Protein AF-A0A1E4TQA4-F1 (afdb_monomer_lite)

Secondary structure (DSSP, 8-state):
-HHHHHHHHHHHHHHHHHHHHTTSSPPTT--EEEEEEETTTEEEEEEEETTEEEEEHHHHHHHHHHHHHHTT---S-HHHHHHHHHHHTTSSPBTTTEEEEPTT-HHHHHHHHTTS-S--S-EEEEEGGG--HHHHHHHHHHHHHHHHHHT-

InterPro domains:
  IPR003120 Transcription factor Ste12, N-terminal domain [PF02200] (16-152)
  IPR003120 Transcription factor Ste12, N-terminal domain [SM00424] (29-139)
  IPR052127 STE12 transcription factor [PTHR47427] (3-152)

Organism: NCBI:txid669874

Sequence (152 aa):
PAESVEESLRLIDDLKFFLATAPANWQENQIIRRYYLNNQEGFISCIFWKNIYYITGTDIVRAISYKFKHFGRELSDQKKFEEGVFSDLRSLKCGTDAVLEMPKSDFLKFLHKNSCLRTQKKQKVFFWFSVPHDKLFSDALERDLKKELSNQ

Structure (mmCIF, N/CA/C/O backbone):
data_AF-A0A1E4TQA4-F1
#
_entry.id   AF-A0A1E4TQA4-F1
#
loop_
_atom_site.group_PDB
_atom_site.id
_atom_site.type_symbol
_atom_site.label_atom_id
_atom_site.label_alt_id
_atom_site.label_comp_id
_atom_site.label_asym_id
_atom_site.label_entity_id
_atom_site.label_seq_id
_atom_site.pdbx_PDB_ins_code
_atom_site.Cartn_x
_atom_site.Cartn_y
_atom_site.Cartn_z
_atom_site.occupancy
_atom_site.B_iso_or_equiv
_atom_site.auth_seq_id
_atom_site.auth_comp_id
_atom_site.auth_asym_id
_atom_site.auth_atom_id
_atom_site.pdbx_PDB_model_num
ATOM 1 N N . PRO A 1 1 ? 14.836 -14.634 -21.548 1.00 52.72 1 PRO A N 1
ATOM 2 C CA . PRO A 1 1 ? 14.305 -15.969 -21.176 1.00 52.72 1 PRO A CA 1
ATOM 3 C C . PRO A 1 1 ? 12.793 -15.871 -20.919 1.00 52.72 1 PRO A C 1
ATOM 5 O O . PRO A 1 1 ? 12.382 -15.080 -20.084 1.00 52.72 1 PRO A O 1
ATOM 8 N N . ALA A 1 2 ? 11.958 -16.586 -21.678 1.00 57.41 2 ALA A N 1
ATOM 9 C CA . ALA A 1 2 ? 10.494 -16.469 -21.573 1.00 57.41 2 ALA A CA 1
ATOM 10 C C . ALA A 1 2 ? 9.954 -16.846 -20.175 1.00 57.41 2 ALA A C 1
ATOM 12 O O . ALA A 1 2 ? 9.023 -16.220 -19.680 1.00 57.41 2 ALA A O 1
ATOM 13 N N . GLU A 1 3 ? 10.625 -17.785 -19.506 1.00 59.78 3 GLU A N 1
ATOM 14 C CA . GLU A 1 3 ? 10.284 -18.297 -18.172 1.00 59.78 3 GLU A CA 1
ATOM 15 C C . GLU A 1 3 ? 10.347 -17.212 -17.073 1.00 59.78 3 GLU A C 1
ATOM 17 O O . GLU A 1 3 ? 9.493 -17.165 -16.194 1.00 59.78 3 GLU A O 1
ATOM 22 N N . SER A 1 4 ? 11.277 -16.248 -17.174 1.00 83.38 4 SER A N 1
ATOM 23 C CA . SER A 1 4 ? 11.395 -15.148 -16.198 1.00 83.38 4 SER A CA 1
ATOM 24 C C . SER A 1 4 ? 10.307 -14.077 -16.352 1.00 83.38 4 SER A C 1
ATOM 26 O O . SER A 1 4 ? 10.007 -13.342 -15.408 1.00 83.38 4 SER A O 1
ATOM 28 N N . VAL A 1 5 ? 9.733 -13.953 -17.553 1.00 88.00 5 VAL A N 1
ATOM 29 C CA . VAL A 1 5 ? 8.639 -13.010 -17.829 1.00 88.00 5 VAL A CA 1
ATOM 30 C C . VAL A 1 5 ? 7.323 -13.577 -17.311 1.00 88.00 5 VAL A C 1
ATOM 32 O O . VAL A 1 5 ? 6.578 -12.862 -16.647 1.00 88.00 5 VAL A O 1
ATOM 35 N N . GLU A 1 6 ? 7.064 -14.862 -17.559 1.00 91.19 6 GLU A N 1
ATOM 36 C CA . GLU A 1 6 ? 5.872 -15.552 -17.061 1.00 91.19 6 GLU A CA 1
ATOM 37 C C . GLU A 1 6 ? 5.806 -15.543 -15.528 1.00 91.19 6 GLU A C 1
ATOM 39 O O . GLU A 1 6 ? 4.772 -15.191 -14.956 1.00 91.19 6 GLU A O 1
ATOM 44 N N . GLU A 1 7 ? 6.928 -15.819 -14.854 1.00 92.44 7 GLU A N 1
ATOM 45 C CA . GLU A 1 7 ? 7.012 -15.723 -13.394 1.00 92.44 7 GLU A CA 1
ATOM 46 C C . GLU A 1 7 ? 6.718 -14.299 -12.902 1.00 92.44 7 GLU A C 1
ATOM 48 O O . GLU A 1 7 ? 5.924 -14.102 -11.983 1.00 92.44 7 GLU A O 1
ATOM 53 N N . SER A 1 8 ? 7.298 -13.284 -13.547 1.00 92.69 8 SER A N 1
ATOM 54 C CA . SER A 1 8 ? 7.081 -11.888 -13.159 1.00 92.69 8 SER A CA 1
ATOM 55 C C . SER A 1 8 ? 5.624 -11.449 -13.328 1.00 92.69 8 SER A C 1
ATOM 57 O O . SER A 1 8 ? 5.081 -10.769 -12.456 1.00 92.69 8 SER A O 1
ATOM 59 N N . LEU A 1 9 ? 4.966 -11.868 -14.413 1.00 92.88 9 LEU A N 1
ATOM 60 C CA . LEU A 1 9 ? 3.541 -11.612 -14.633 1.0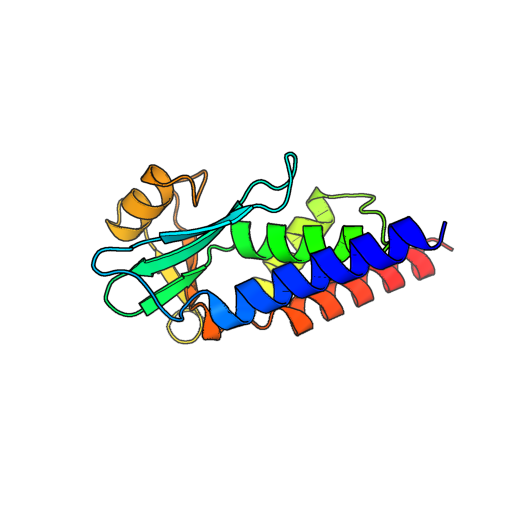0 92.88 9 LEU A CA 1
ATOM 61 C C . LEU A 1 9 ? 2.685 -12.280 -13.557 1.00 92.88 9 LEU A C 1
ATOM 63 O O . LEU A 1 9 ? 1.817 -11.629 -12.976 1.00 92.88 9 LEU A O 1
ATOM 67 N N . ARG A 1 10 ? 2.985 -13.540 -13.228 1.00 95.25 10 ARG A N 1
ATOM 68 C CA . ARG A 1 10 ? 2.287 -14.270 -12.169 1.00 95.25 10 ARG A CA 1
ATOM 69 C C . ARG A 1 10 ? 2.411 -13.572 -10.815 1.00 95.25 10 ARG A C 1
ATOM 71 O O . ARG A 1 10 ? 1.406 -13.394 -10.138 1.00 95.25 10 ARG A O 1
ATOM 78 N N . LEU A 1 11 ? 3.609 -13.125 -10.437 1.00 95.19 11 LEU A N 1
ATOM 79 C CA . LEU A 1 11 ? 3.834 -12.410 -9.173 1.00 95.19 11 LEU A CA 1
ATOM 80 C C . LEU A 1 11 ? 3.079 -11.072 -9.113 1.00 95.19 11 LEU A C 1
ATOM 82 O O . LEU A 1 11 ? 2.547 -10.694 -8.066 1.00 95.19 11 LEU A O 1
ATOM 86 N N . ILE A 1 12 ? 2.987 -10.359 -10.240 1.00 95.25 12 ILE A N 1
ATOM 87 C CA . ILE A 1 12 ? 2.166 -9.147 -10.344 1.00 95.25 12 ILE A CA 1
ATOM 88 C C . ILE A 1 12 ? 0.683 -9.477 -10.147 1.00 95.25 12 ILE A C 1
ATOM 90 O O . ILE A 1 12 ? -0.012 -8.749 -9.434 1.00 95.25 12 ILE A O 1
ATOM 94 N N . ASP A 1 13 ? 0.187 -10.536 -10.779 1.00 96.19 13 ASP A N 1
ATOM 95 C CA . ASP A 1 13 ? -1.224 -10.909 -10.708 1.00 96.19 13 ASP A CA 1
ATOM 96 C C . ASP A 1 13 ? -1.610 -11.462 -9.331 1.00 96.19 13 ASP A C 1
ATOM 98 O O . ASP A 1 13 ? -2.659 -11.084 -8.808 1.00 96.19 13 ASP A O 1
ATOM 102 N N . ASP A 1 14 ? -0.732 -12.225 -8.679 1.00 96.50 14 ASP A N 1
ATOM 103 C CA . ASP A 1 14 ? -0.911 -12.672 -7.294 1.00 96.50 14 ASP A CA 1
ATOM 104 C C . ASP A 1 14 ? -1.005 -11.476 -6.329 1.00 96.50 14 ASP A C 1
ATOM 106 O O . ASP A 1 14 ? -1.888 -11.427 -5.464 1.00 96.50 14 ASP A O 1
ATOM 110 N N . LEU A 1 15 ? -0.150 -10.460 -6.507 1.00 96.69 15 LEU A N 1
ATOM 111 C CA . LEU A 1 15 ? -0.226 -9.223 -5.730 1.00 96.69 15 LEU A CA 1
ATOM 112 C C . LEU A 1 15 ? -1.541 -8.470 -5.988 1.00 96.69 15 LEU A C 1
ATOM 114 O O . LEU A 1 15 ? -2.189 -8.031 -5.035 1.00 96.69 15 LEU A O 1
ATOM 118 N N . LYS A 1 16 ? -1.966 -8.318 -7.250 1.00 95.69 16 LYS A N 1
ATOM 119 C CA . LYS A 1 16 ? -3.255 -7.678 -7.581 1.00 95.69 16 LYS A CA 1
ATOM 120 C C . LYS A 1 16 ? -4.422 -8.433 -6.952 1.00 95.69 16 LYS A C 1
ATOM 122 O O . LYS A 1 16 ? -5.309 -7.810 -6.370 1.00 95.69 16 LYS A O 1
ATOM 127 N N . PHE A 1 17 ? -4.405 -9.761 -7.038 1.00 96.06 17 PHE A N 1
ATOM 128 C CA . PHE A 1 17 ? -5.425 -10.614 -6.448 1.00 96.06 17 PHE A CA 1
ATOM 129 C C . PHE A 1 17 ? -5.494 -10.417 -4.934 1.00 96.06 17 PHE A C 1
ATOM 131 O O . PHE A 1 17 ? -6.584 -10.247 -4.381 1.00 96.06 17 PHE A O 1
ATOM 138 N N . PHE A 1 18 ? -4.345 -10.360 -4.257 1.00 96.31 18 PHE A N 1
ATOM 139 C CA . PHE A 1 18 ? -4.304 -10.036 -2.838 1.00 96.31 18 PHE A CA 1
ATOM 140 C C . PHE A 1 18 ? -4.873 -8.641 -2.557 1.00 96.31 18 PHE A C 1
ATOM 142 O O . PHE A 1 18 ? -5.743 -8.515 -1.702 1.00 96.31 18 PHE A O 1
ATOM 149 N N . LEU A 1 19 ? -4.455 -7.601 -3.283 1.00 96.19 19 LEU A N 1
ATOM 150 C CA . LEU A 1 19 ? -4.953 -6.235 -3.070 1.00 96.19 19 LEU A CA 1
ATOM 151 C C . LEU A 1 19 ? -6.479 -6.126 -3.250 1.00 96.19 19 LEU A C 1
ATOM 153 O O . LEU A 1 19 ? -7.147 -5.425 -2.488 1.00 96.19 19 LEU A O 1
ATOM 157 N N . ALA A 1 20 ? -7.045 -6.870 -4.201 1.00 94.88 20 ALA A N 1
ATOM 158 C CA . ALA A 1 20 ? -8.484 -6.906 -4.449 1.00 94.88 20 ALA A CA 1
ATOM 159 C C . ALA A 1 20 ? -9.264 -7.705 -3.391 1.00 94.88 20 ALA A C 1
ATOM 161 O O . ALA A 1 20 ? -10.376 -7.332 -3.020 1.00 94.88 20 ALA A O 1
ATOM 162 N N . THR A 1 21 ? -8.695 -8.808 -2.897 1.00 94.62 21 THR A N 1
ATOM 163 C CA . THR A 1 21 ? -9.427 -9.787 -2.075 1.00 94.62 21 THR A CA 1
ATOM 164 C C . THR A 1 21 ? -9.020 -9.804 -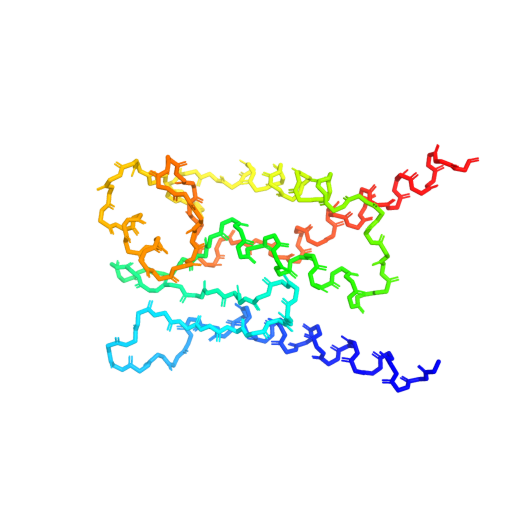0.609 1.00 94.62 21 THR A C 1
ATOM 166 O O . THR A 1 21 ? -9.646 -10.525 0.168 1.00 94.62 21 THR A O 1
ATOM 169 N N . ALA A 1 22 ? -7.999 -9.044 -0.192 1.00 93.81 22 ALA A N 1
ATOM 170 C CA . ALA A 1 22 ? -7.512 -9.087 1.186 1.00 93.81 22 ALA A CA 1
ATOM 171 C C . ALA A 1 22 ? -8.621 -8.844 2.218 1.00 93.81 22 ALA A C 1
ATOM 173 O O . ALA A 1 22 ? -8.636 -9.608 3.177 1.00 93.81 22 ALA A O 1
ATOM 174 N N . PRO A 1 23 ? -9.568 -7.897 2.032 1.00 93.06 23 PRO A N 1
ATOM 175 C CA . PRO A 1 23 ? -10.687 -7.666 2.955 1.00 93.06 23 PRO A CA 1
ATOM 176 C C . PRO A 1 23 ? -11.775 -8.755 2.962 1.00 93.06 23 PRO A C 1
ATOM 178 O O . PRO A 1 23 ? -12.692 -8.689 3.774 1.00 93.06 23 PRO A O 1
ATOM 181 N N . ALA A 1 24 ? -11.719 -9.737 2.058 1.00 90.50 24 ALA A N 1
ATOM 182 C CA . ALA A 1 24 ? -12.714 -10.803 1.959 1.00 90.50 24 ALA A CA 1
ATOM 183 C C . ALA A 1 24 ? -12.331 -12.033 2.800 1.00 90.50 24 ALA A C 1
ATOM 185 O O . ALA A 1 24 ? -11.148 -12.337 2.967 1.00 90.50 24 ALA A O 1
ATOM 186 N N . ASN A 1 25 ? -13.347 -12.767 3.270 1.00 81.75 25 ASN A N 1
ATOM 187 C CA . ASN A 1 25 ? -13.235 -14.081 3.923 1.00 81.75 25 ASN A CA 1
ATOM 188 C C . ASN A 1 25 ? -12.291 -14.124 5.140 1.00 81.75 25 ASN A C 1
ATOM 190 O O . ASN A 1 25 ? -11.451 -15.016 5.258 1.00 81.75 25 ASN A O 1
ATOM 194 N N . TRP A 1 26 ? -12.424 -13.154 6.045 1.00 87.75 26 TRP A N 1
ATOM 195 C CA . TRP A 1 26 ? -11.647 -13.117 7.284 1.00 87.75 26 TRP A CA 1
ATOM 196 C C . TRP A 1 26 ? -12.129 -14.177 8.271 1.00 87.75 26 TRP A C 1
ATOM 198 O O . TRP A 1 26 ? -13.331 -14.376 8.440 1.00 87.75 26 TRP A O 1
ATOM 208 N N . GLN A 1 27 ? -11.184 -14.837 8.940 1.00 83.00 27 GLN A N 1
ATOM 209 C CA . GLN A 1 27 ? -11.511 -15.735 10.046 1.00 83.00 27 GLN A CA 1
ATOM 210 C C . GLN A 1 27 ? -12.002 -14.938 11.260 1.00 83.00 27 GLN A C 1
ATOM 212 O O . GLN A 1 27 ? -11.593 -13.794 11.477 1.00 83.00 27 GLN A O 1
ATOM 217 N N . GLU A 1 28 ? -12.851 -15.557 12.078 1.00 74.94 28 GLU A N 1
ATOM 218 C CA . GLU A 1 28 ? -13.314 -14.969 13.334 1.00 74.94 28 GLU A CA 1
ATOM 219 C C . GLU A 1 28 ? -12.094 -14.658 14.225 1.00 74.94 28 GLU A C 1
ATOM 221 O O . GLU A 1 28 ? -11.282 -15.538 14.511 1.00 74.94 28 GLU A O 1
ATOM 226 N N . ASN A 1 29 ? -11.938 -13.390 14.626 1.00 82.75 29 ASN A N 1
ATOM 227 C CA . ASN A 1 29 ? -10.787 -12.818 15.355 1.00 82.75 29 ASN A CA 1
ATOM 228 C C . ASN A 1 29 ? -9.522 -12.500 14.539 1.00 82.75 29 ASN A C 1
ATOM 230 O O . ASN A 1 29 ? -8.529 -12.032 15.109 1.00 82.75 29 ASN A O 1
ATOM 234 N N . GLN A 1 30 ? -9.528 -12.679 13.217 1.00 87.31 30 GLN A N 1
ATOM 235 C CA . GLN A 1 30 ? -8.433 -12.174 12.397 1.00 87.31 30 GLN A CA 1
ATOM 236 C C . GLN A 1 30 ? -8.448 -10.636 12.398 1.00 87.31 30 GLN A C 1
ATOM 238 O O . GLN A 1 30 ? -9.469 -9.998 12.172 1.00 87.31 30 GLN A O 1
ATOM 243 N N . ILE A 1 31 ? -7.291 -10.035 12.674 1.00 91.56 31 ILE A N 1
ATOM 244 C CA . ILE A 1 31 ? -7.099 -8.570 12.749 1.00 91.56 31 ILE A CA 1
ATOM 245 C C . ILE A 1 31 ? -6.085 -8.061 11.720 1.00 91.56 31 ILE A C 1
ATOM 247 O O . ILE A 1 31 ? -6.068 -6.877 11.389 1.00 91.56 31 ILE A O 1
ATOM 251 N N . ILE A 1 32 ? -5.265 -8.961 11.169 1.00 95.00 32 ILE A N 1
ATOM 252 C CA . ILE A 1 32 ? -4.316 -8.666 10.098 1.00 95.00 32 ILE A CA 1
ATOM 253 C C . ILE A 1 32 ? -4.268 -9.849 9.128 1.00 95.00 32 ILE A C 1
ATOM 255 O O . ILE A 1 32 ? -4.116 -11.002 9.542 1.00 95.00 32 ILE A O 1
ATOM 259 N N . ARG A 1 33 ? -4.319 -9.555 7.830 1.00 95.19 33 ARG A N 1
ATOM 260 C CA . ARG A 1 33 ? -4.002 -10.494 6.752 1.00 95.19 33 ARG A CA 1
ATOM 261 C C . ARG A 1 33 ? -2.761 -9.997 6.021 1.00 95.19 33 ARG A C 1
ATOM 263 O O . ARG A 1 33 ? -2.706 -8.833 5.633 1.00 95.19 33 ARG A O 1
ATOM 270 N N . ARG A 1 34 ? -1.753 -10.856 5.857 1.00 95.25 34 ARG A N 1
ATOM 271 C CA . ARG A 1 34 ? -0.470 -10.484 5.244 1.00 95.25 34 ARG A CA 1
ATOM 272 C C . ARG A 1 34 ? -0.231 -11.218 3.935 1.00 95.25 34 ARG A C 1
ATOM 274 O O . ARG A 1 34 ? -0.579 -12.388 3.819 1.00 95.25 34 ARG A O 1
ATOM 281 N N . TYR A 1 35 ? 0.424 -10.534 3.009 1.00 96.06 35 TYR A N 1
ATOM 282 C CA . TYR A 1 35 ? 0.998 -11.110 1.799 1.00 96.06 35 TYR A CA 1
ATOM 283 C C . TYR A 1 35 ? 2.504 -10.882 1.805 1.00 96.06 35 TYR A C 1
ATOM 285 O O . TYR A 1 35 ? 2.960 -9.769 2.073 1.00 96.06 35 TYR A O 1
ATOM 293 N N . TYR A 1 36 ? 3.268 -11.946 1.575 1.00 96.12 36 TYR A N 1
ATOM 294 C CA . TYR A 1 36 ? 4.722 -11.889 1.498 1.00 96.12 36 TYR A CA 1
ATOM 295 C C . TYR A 1 36 ? 5.141 -11.524 0.076 1.00 96.12 36 TYR A C 1
ATOM 297 O O . TYR A 1 36 ? 4.714 -12.174 -0.870 1.00 96.12 36 TYR A O 1
ATOM 305 N N . LEU A 1 37 ? 5.969 -10.491 -0.056 1.00 93.88 37 LEU A N 1
ATOM 306 C CA . LEU A 1 37 ? 6.496 -10.031 -1.336 1.00 93.88 37 LEU A CA 1
ATOM 307 C C . LEU A 1 37 ? 7.791 -10.769 -1.684 1.00 93.88 37 LEU A C 1
ATOM 309 O O . LEU A 1 37 ? 7.848 -11.525 -2.647 1.00 93.88 37 LEU A O 1
ATOM 313 N N . ASN A 1 38 ? 8.844 -10.520 -0.905 1.00 91.56 38 ASN A N 1
ATOM 314 C CA . ASN A 1 38 ? 10.157 -11.157 -0.995 1.00 91.56 38 ASN A CA 1
ATOM 315 C C . ASN A 1 38 ? 11.009 -10.746 0.227 1.00 91.56 38 ASN A C 1
ATOM 317 O O . ASN A 1 38 ? 10.572 -9.967 1.077 1.00 91.56 38 ASN A O 1
ATOM 321 N N . ASN A 1 39 ? 12.252 -11.232 0.305 1.00 89.38 39 ASN A N 1
ATOM 322 C CA . ASN A 1 39 ? 13.169 -10.938 1.414 1.00 89.38 39 ASN A CA 1
ATOM 323 C C . ASN A 1 39 ? 13.555 -9.453 1.538 1.00 89.38 39 ASN A C 1
ATOM 325 O O . ASN A 1 39 ? 13.942 -9.022 2.621 1.00 89.38 39 ASN A O 1
ATOM 329 N N . GLN A 1 40 ? 13.472 -8.680 0.452 1.00 86.56 40 GLN A N 1
ATOM 330 C CA . GLN A 1 40 ? 13.857 -7.267 0.434 1.00 86.56 40 GLN A CA 1
ATOM 331 C C . GLN A 1 40 ? 12.699 -6.362 0.883 1.00 86.56 40 GLN A C 1
ATOM 333 O O . GLN A 1 40 ? 12.872 -5.517 1.760 1.00 86.56 40 GLN A O 1
ATOM 338 N N . GLU A 1 41 ? 11.510 -6.554 0.309 1.00 87.06 41 GLU A N 1
ATOM 339 C CA . GLU A 1 41 ? 10.327 -5.718 0.546 1.00 87.06 41 GLU A CA 1
ATOM 340 C C . GLU A 1 41 ? 9.543 -6.155 1.798 1.00 87.06 41 GLU A C 1
ATOM 342 O O . GLU A 1 41 ? 8.931 -5.332 2.484 1.00 87.06 41 GLU A O 1
ATOM 347 N N . GLY A 1 42 ? 9.588 -7.444 2.148 1.00 92.62 42 GLY A N 1
ATOM 348 C CA . GLY A 1 42 ? 8.901 -8.006 3.309 1.00 92.62 42 GLY A CA 1
ATOM 349 C C . GLY A 1 42 ? 7.432 -8.331 3.035 1.00 92.62 42 GLY A C 1
ATOM 350 O O . GLY A 1 42 ? 7.128 -9.129 2.153 1.00 92.62 42 GLY A O 1
ATOM 351 N N . PHE A 1 43 ? 6.519 -7.757 3.823 1.00 95.25 43 PHE A N 1
ATOM 352 C CA . PHE A 1 43 ? 5.084 -8.061 3.772 1.00 95.25 43 PHE A CA 1
ATOM 353 C C . PHE A 1 43 ? 4.242 -6.808 3.524 1.00 95.25 43 PHE A C 1
ATOM 355 O O . PHE A 1 43 ? 4.602 -5.719 3.972 1.00 95.25 43 PHE A O 1
ATOM 362 N N . ILE A 1 44 ? 3.080 -7.005 2.904 1.00 96.19 44 ILE A N 1
ATOM 363 C CA . ILE A 1 44 ? 1.958 -6.059 2.873 1.00 96.19 44 ILE A CA 1
ATOM 364 C C . ILE A 1 44 ? 0.906 -6.556 3.856 1.00 96.19 44 ILE A C 1
ATOM 366 O O . ILE A 1 44 ? 0.576 -7.743 3.852 1.00 96.19 44 ILE A O 1
ATOM 370 N N . SER A 1 45 ? 0.365 -5.662 4.681 1.00 96.69 45 SER A N 1
ATOM 371 C CA . SER A 1 45 ? -0.644 -5.996 5.683 1.00 96.69 45 SER A CA 1
ATOM 372 C C . SER A 1 45 ? -1.973 -5.298 5.386 1.00 96.69 45 SER A C 1
ATOM 374 O O . SER A 1 45 ? -2.056 -4.073 5.378 1.00 96.69 45 SER A O 1
ATOM 376 N N . CYS A 1 46 ? -3.034 -6.083 5.199 1.00 97.31 46 CYS A N 1
ATOM 377 C CA . CYS A 1 46 ? -4.413 -5.619 5.323 1.00 97.31 46 CYS A CA 1
ATOM 378 C C . CYS A 1 46 ? -4.794 -5.665 6.798 1.00 97.31 46 CYS A C 1
ATOM 380 O O . CYS A 1 46 ? -4.707 -6.725 7.421 1.00 97.31 46 CYS A O 1
ATOM 382 N N . ILE A 1 47 ? -5.161 -4.523 7.371 1.00 97.00 47 ILE A N 1
ATOM 383 C CA . ILE A 1 47 ? -5.428 -4.384 8.803 1.00 97.00 47 ILE A CA 1
ATOM 384 C C . ILE A 1 47 ? -6.915 -4.142 9.022 1.00 97.00 47 ILE A C 1
ATOM 386 O O . ILE A 1 47 ? -7.455 -3.176 8.494 1.00 97.00 47 ILE A O 1
ATOM 390 N N . PHE A 1 48 ? -7.559 -4.968 9.839 1.00 95.94 48 PHE A N 1
ATOM 391 C CA . PHE A 1 48 ? -8.936 -4.757 10.269 1.00 95.94 48 PHE A CA 1
ATOM 392 C C . PHE A 1 48 ? -8.951 -4.085 11.640 1.00 95.94 48 PHE A C 1
ATOM 394 O O . PHE A 1 48 ? -8.388 -4.595 12.610 1.00 95.94 48 PHE A O 1
ATOM 401 N N . TRP A 1 49 ? -9.577 -2.913 11.722 1.00 94.56 49 TRP A N 1
ATOM 402 C CA . TRP A 1 49 ? -9.644 -2.121 12.945 1.00 94.56 49 TRP A CA 1
ATOM 403 C C . TRP A 1 49 ? -10.962 -1.352 13.009 1.00 94.56 49 TRP A C 1
ATOM 405 O O . TRP A 1 49 ? -11.311 -0.643 12.073 1.00 94.56 49 TRP A O 1
ATOM 415 N N . LYS A 1 50 ? -11.709 -1.476 14.115 1.00 91.81 50 LYS A N 1
ATOM 416 C CA . LYS A 1 50 ? -13.003 -0.788 14.317 1.00 91.81 50 LYS A CA 1
ATOM 417 C C . LYS A 1 50 ? -13.954 -0.902 13.106 1.00 91.81 50 LYS A C 1
ATOM 419 O O . LYS A 1 50 ? -14.519 0.094 12.666 1.00 91.81 50 LYS A O 1
ATOM 424 N N . ASN A 1 51 ? -14.120 -2.117 12.580 1.00 91.38 51 ASN A N 1
ATOM 425 C CA . ASN A 1 51 ? -14.979 -2.440 11.430 1.00 91.38 51 ASN A CA 1
ATOM 426 C C . ASN A 1 51 ? -14.563 -1.810 10.088 1.00 91.38 51 ASN A C 1
ATOM 428 O O . ASN A 1 51 ? -15.357 -1.788 9.150 1.00 91.38 51 ASN A O 1
ATOM 432 N N . ILE A 1 52 ? -13.325 -1.324 9.973 1.00 94.75 52 ILE A N 1
ATOM 433 C CA . ILE A 1 52 ? -12.775 -0.742 8.746 1.00 94.75 52 ILE A CA 1
ATOM 434 C C . ILE A 1 52 ? -11.455 -1.439 8.399 1.00 94.75 52 ILE A C 1
ATOM 436 O O . ILE A 1 52 ? -10.704 -1.863 9.281 1.00 94.75 52 ILE A O 1
ATOM 440 N N . TYR A 1 53 ? -11.175 -1.554 7.100 1.00 96.88 53 TYR A N 1
ATOM 441 C CA . TYR A 1 53 ? -9.921 -2.093 6.580 1.00 96.88 53 TYR A CA 1
ATOM 442 C C . TYR A 1 53 ? -8.944 -0.977 6.222 1.00 96.88 53 TYR A C 1
ATOM 444 O O . TYR A 1 53 ? -9.312 0.017 5.591 1.00 96.88 53 TYR A O 1
ATOM 452 N N . TYR A 1 54 ? -7.682 -1.178 6.581 1.00 97.94 54 TYR A N 1
ATOM 453 C CA . TYR A 1 54 ? -6.614 -0.203 6.435 1.00 97.94 54 TYR A CA 1
ATOM 454 C C . TYR A 1 54 ? -5.371 -0.800 5.786 1.00 97.94 54 TYR A C 1
ATOM 456 O O . TYR A 1 54 ? -5.090 -1.993 5.910 1.00 97.94 54 TYR A O 1
ATOM 464 N N . ILE A 1 55 ? -4.591 0.077 5.160 1.00 98.25 55 ILE A N 1
ATOM 465 C CA . ILE A 1 55 ? -3.242 -0.190 4.665 1.00 98.25 55 ILE A CA 1
ATOM 466 C C . ILE A 1 55 ? -2.319 0.975 5.044 1.00 98.25 55 ILE A C 1
ATOM 468 O O . ILE A 1 55 ? -2.726 2.143 5.088 1.00 98.25 55 ILE A O 1
ATOM 472 N N . THR A 1 56 ? -1.063 0.673 5.371 1.00 97.69 56 THR A N 1
ATOM 473 C CA . THR A 1 56 ? -0.076 1.701 5.726 1.00 97.69 56 THR A CA 1
ATOM 474 C C . THR A 1 56 ? 0.566 2.291 4.475 1.00 97.69 56 THR A C 1
ATOM 476 O O . THR A 1 56 ? 0.717 1.613 3.462 1.00 97.69 56 THR A O 1
ATOM 479 N N . GLY A 1 57 ? 1.011 3.551 4.544 1.00 96.62 57 GLY A N 1
ATOM 480 C CA . GLY A 1 57 ? 1.763 4.158 3.439 1.00 96.62 57 GLY A CA 1
ATOM 481 C C . GLY A 1 57 ? 3.009 3.350 3.058 1.00 96.62 57 GLY A C 1
ATOM 482 O O . GLY A 1 57 ? 3.314 3.217 1.879 1.00 96.62 57 GLY A O 1
ATOM 483 N N . THR A 1 58 ? 3.687 2.750 4.041 1.00 94.94 58 THR A N 1
ATOM 484 C CA . THR A 1 58 ? 4.834 1.860 3.813 1.00 94.94 58 THR A CA 1
ATOM 485 C C . THR A 1 58 ? 4.454 0.626 2.998 1.00 94.94 58 THR A C 1
ATOM 487 O O . THR A 1 58 ? 5.163 0.282 2.058 1.00 94.94 58 THR A O 1
ATOM 490 N N . ASP A 1 59 ? 3.331 -0.017 3.315 1.00 97.25 59 ASP A N 1
ATOM 491 C CA . ASP A 1 59 ? 2.878 -1.205 2.591 1.00 97.25 59 ASP A CA 1
ATOM 492 C C . ASP A 1 59 ? 2.412 -0.865 1.167 1.00 97.25 59 ASP A C 1
ATOM 494 O O . ASP A 1 59 ? 2.681 -1.630 0.243 1.00 97.25 59 ASP A O 1
ATOM 498 N N . ILE A 1 60 ? 1.811 0.314 0.954 1.00 97.81 60 ILE A N 1
ATOM 499 C CA . ILE A 1 60 ? 1.505 0.808 -0.398 1.00 97.81 60 ILE A CA 1
ATOM 500 C C . ILE A 1 60 ? 2.797 0.982 -1.203 1.00 97.81 60 ILE A C 1
ATOM 502 O O . ILE A 1 60 ? 2.901 0.477 -2.317 1.00 97.81 60 ILE A O 1
ATOM 506 N N . VAL A 1 61 ? 3.800 1.662 -0.643 1.00 96.69 61 VAL A N 1
ATOM 507 C CA . VAL A 1 61 ? 5.085 1.902 -1.319 1.00 96.69 61 VAL A CA 1
ATOM 508 C C . VAL A 1 61 ? 5.791 0.592 -1.681 1.00 96.69 61 VAL A C 1
ATOM 510 O O . VAL A 1 61 ? 6.312 0.472 -2.790 1.00 96.69 61 VAL A O 1
ATOM 513 N N . ARG A 1 62 ? 5.754 -0.411 -0.797 1.00 95.81 62 ARG A N 1
ATOM 514 C CA . ARG A 1 62 ? 6.268 -1.763 -1.075 1.00 95.81 62 ARG A CA 1
ATOM 515 C C . ARG A 1 62 ? 5.520 -2.438 -2.219 1.00 95.81 62 ARG A C 1
ATOM 517 O O . ARG A 1 62 ? 6.155 -2.985 -3.113 1.00 95.81 62 ARG A O 1
ATOM 524 N N . ALA A 1 63 ? 4.188 -2.364 -2.226 1.00 97.00 63 ALA A N 1
ATOM 525 C CA . ALA A 1 63 ? 3.365 -2.935 -3.293 1.00 97.00 63 ALA A CA 1
ATOM 526 C C . ALA A 1 63 ? 3.707 -2.330 -4.661 1.00 97.00 63 ALA A C 1
ATOM 528 O O . ALA A 1 63 ? 3.894 -3.056 -5.637 1.00 97.00 63 ALA A O 1
ATOM 529 N N . ILE A 1 64 ? 3.827 -1.000 -4.721 1.00 97.06 64 ILE A N 1
ATOM 530 C CA . ILE A 1 64 ? 4.153 -0.292 -5.960 1.00 97.06 64 ILE A CA 1
ATOM 531 C C . ILE A 1 64 ? 5.594 -0.595 -6.393 1.00 97.06 64 ILE A C 1
ATOM 533 O O . ILE A 1 64 ? 5.795 -0.934 -7.555 1.00 97.06 64 ILE A O 1
ATOM 537 N N . SER A 1 65 ? 6.571 -0.570 -5.477 1.00 95.38 65 SER A N 1
ATOM 538 C CA . SER A 1 65 ? 7.976 -0.922 -5.765 1.00 95.38 65 SER A CA 1
ATOM 539 C C . SER A 1 65 ? 8.120 -2.349 -6.293 1.00 95.38 65 SER A C 1
ATOM 541 O O . SER A 1 65 ? 8.812 -2.582 -7.282 1.00 95.38 65 SER A O 1
ATOM 543 N N . TYR A 1 66 ? 7.431 -3.304 -5.664 1.00 95.25 66 TYR A N 1
ATOM 544 C CA . TYR A 1 66 ? 7.437 -4.704 -6.073 1.00 95.25 66 TYR A CA 1
ATOM 545 C C . TYR A 1 66 ? 6.867 -4.879 -7.481 1.00 95.25 66 TYR A C 1
ATOM 547 O O . TYR A 1 66 ? 7.520 -5.457 -8.349 1.00 95.25 66 TYR A O 1
ATOM 555 N N . LYS A 1 67 ? 5.685 -4.301 -7.739 1.00 95.00 67 LYS A N 1
ATOM 556 C CA . LYS A 1 67 ? 5.062 -4.315 -9.067 1.00 95.00 67 LYS A CA 1
ATOM 557 C C . LYS A 1 67 ? 5.972 -3.668 -10.116 1.00 95.00 67 LYS A C 1
ATOM 559 O O . LYS A 1 67 ? 6.049 -4.168 -11.229 1.00 95.00 67 LYS A O 1
ATOM 564 N N . PHE A 1 68 ? 6.686 -2.598 -9.764 1.00 94.69 68 PHE A N 1
ATOM 565 C CA . PHE A 1 68 ? 7.609 -1.890 -10.658 1.00 94.69 68 PHE A CA 1
ATOM 566 C C . PHE A 1 68 ? 8.804 -2.746 -11.083 1.00 94.69 68 PHE A C 1
ATOM 568 O O . PHE A 1 68 ? 9.080 -2.859 -12.276 1.00 94.69 68 PHE A O 1
ATOM 575 N N . LYS A 1 69 ? 9.450 -3.420 -10.124 1.00 92.69 69 LYS A N 1
ATOM 576 C CA . LYS A 1 69 ? 10.565 -4.342 -10.393 1.00 92.69 69 LYS A CA 1
ATOM 577 C C . LYS A 1 69 ? 10.131 -5.497 -11.299 1.00 92.69 69 LYS A C 1
ATOM 579 O O . LYS A 1 69 ? 10.775 -5.760 -12.308 1.00 92.69 69 LYS A O 1
ATOM 584 N N . HIS A 1 70 ? 9.005 -6.143 -10.987 1.00 93.62 70 HIS A N 1
ATOM 585 C CA . HIS A 1 70 ? 8.485 -7.254 -11.797 1.00 93.62 70 HIS A CA 1
ATOM 586 C C . HIS A 1 70 ? 7.924 -6.812 -13.153 1.00 93.62 70 HIS A C 1
ATOM 588 O O . HIS A 1 70 ? 7.874 -7.607 -14.086 1.00 93.62 70 HIS A O 1
ATOM 594 N N . PHE A 1 71 ? 7.552 -5.540 -13.310 1.00 93.19 71 PHE A N 1
ATOM 595 C CA . PHE A 1 71 ? 7.204 -4.982 -14.617 1.00 93.19 71 PHE A CA 1
ATOM 596 C C . PHE A 1 71 ? 8.431 -4.842 -15.542 1.00 93.19 71 PHE A C 1
ATOM 598 O O . PHE A 1 71 ? 8.278 -4.541 -16.723 1.00 93.19 71 PHE A O 1
ATOM 605 N N . GLY A 1 72 ? 9.644 -5.079 -15.029 1.00 90.75 72 GLY A N 1
ATOM 606 C CA . GLY A 1 72 ? 10.889 -5.030 -15.795 1.00 90.75 72 GLY A CA 1
ATOM 607 C C . GLY A 1 72 ? 11.575 -3.667 -15.767 1.00 90.75 72 GLY A C 1
ATOM 608 O O . GLY A 1 72 ? 12.396 -3.382 -16.634 1.00 90.75 72 GLY A O 1
ATOM 609 N N . ARG A 1 73 ? 11.234 -2.809 -14.798 1.00 90.31 73 ARG A N 1
ATOM 610 C CA . ARG A 1 73 ? 11.878 -1.507 -14.603 1.00 90.31 73 ARG A CA 1
ATOM 611 C C . ARG A 1 73 ? 12.894 -1.571 -13.468 1.00 90.31 73 ARG A C 1
ATOM 613 O O . ARG A 1 73 ? 12.592 -2.064 -12.380 1.00 90.31 73 ARG A O 1
ATOM 620 N N . GLU A 1 74 ? 14.083 -1.024 -13.700 1.00 84.81 74 GLU A N 1
ATOM 621 C CA . GLU A 1 74 ? 15.111 -0.909 -12.666 1.00 84.81 74 GLU A CA 1
ATOM 622 C C . GLU A 1 74 ? 14.934 0.369 -11.841 1.00 84.81 74 GLU A C 1
ATOM 624 O O . GLU A 1 74 ? 14.853 1.479 -12.365 1.00 84.81 74 GLU A O 1
ATOM 629 N N . LEU A 1 75 ? 14.910 0.222 -10.515 1.00 83.62 75 LEU A N 1
ATOM 630 C CA . LEU A 1 75 ? 14.856 1.352 -9.591 1.00 83.62 75 LEU A CA 1
ATOM 631 C C . LEU A 1 75 ? 16.268 1.889 -9.343 1.00 83.62 75 LEU A C 1
ATOM 633 O O . LEU A 1 75 ? 16.945 1.466 -8.408 1.00 83.62 75 LEU A O 1
ATOM 637 N N . SER A 1 76 ? 16.695 2.843 -10.171 1.00 80.25 76 SER A N 1
ATOM 638 C CA . SER A 1 76 ? 18.002 3.509 -10.038 1.00 80.25 76 SER A CA 1
ATOM 639 C C . SER A 1 76 ? 18.185 4.219 -8.688 1.00 80.25 76 SER A C 1
ATOM 641 O O . SER A 1 76 ? 19.250 4.144 -8.080 1.00 80.25 76 SER A O 1
ATOM 643 N N . ASP A 1 77 ? 17.139 4.885 -8.191 1.00 88.50 77 ASP A N 1
ATOM 644 C CA . ASP A 1 77 ? 17.122 5.562 -6.891 1.00 88.50 77 ASP A CA 1
ATOM 645 C C . ASP A 1 77 ? 15.848 5.188 -6.122 1.00 88.50 77 ASP A C 1
ATOM 647 O O . ASP A 1 77 ? 14.790 5.811 -6.272 1.00 88.50 77 ASP A O 1
ATOM 651 N N . GLN A 1 78 ? 15.969 4.155 -5.282 1.00 90.19 78 GLN A N 1
ATOM 652 C CA . GLN A 1 78 ? 14.887 3.652 -4.435 1.00 90.19 78 GLN A CA 1
ATOM 653 C C . GLN A 1 78 ? 14.287 4.770 -3.572 1.00 90.19 78 GLN A C 1
ATOM 655 O O . GLN A 1 78 ? 13.071 4.891 -3.471 1.00 90.19 78 GLN A O 1
ATOM 660 N N . LYS A 1 79 ? 15.116 5.645 -2.991 1.00 92.00 79 LYS A N 1
ATOM 661 C CA . LYS A 1 79 ? 14.637 6.694 -2.086 1.00 92.00 79 LYS A CA 1
ATOM 662 C C . LYS A 1 79 ? 13.787 7.723 -2.829 1.00 92.00 79 LYS A C 1
ATOM 664 O O . LYS A 1 79 ? 12.698 8.056 -2.367 1.00 92.00 79 LYS A O 1
ATOM 669 N N . LYS A 1 80 ? 14.235 8.189 -4.000 1.00 92.38 80 LYS A N 1
ATOM 670 C CA . LYS A 1 80 ? 13.436 9.105 -4.836 1.00 92.38 80 LYS A CA 1
ATOM 671 C C . LYS A 1 80 ? 12.149 8.458 -5.334 1.00 92.38 80 LYS A C 1
ATOM 673 O O . LYS A 1 80 ? 11.147 9.156 -5.490 1.00 92.38 80 LYS A O 1
ATOM 678 N N . PHE A 1 81 ? 12.167 7.155 -5.614 1.00 94.38 81 PHE A N 1
ATOM 679 C CA . PHE A 1 81 ? 10.960 6.425 -5.989 1.00 94.38 81 PHE A CA 1
ATOM 680 C C . PHE A 1 81 ? 9.941 6.420 -4.845 1.00 94.38 81 PHE A C 1
ATOM 682 O O . PHE A 1 81 ? 8.798 6.839 -5.037 1.00 94.38 81 PHE A O 1
ATOM 689 N N . GLU A 1 82 ? 10.374 6.040 -3.640 1.00 95.00 82 GLU A N 1
ATOM 690 C CA . GLU A 1 82 ? 9.534 6.046 -2.440 1.00 95.00 82 GLU A CA 1
ATOM 691 C C . GLU A 1 82 ? 8.983 7.448 -2.147 1.00 95.00 82 GLU A C 1
ATOM 693 O O . GLU A 1 82 ? 7.785 7.603 -1.916 1.00 95.00 82 GLU A O 1
ATOM 698 N N . GLU A 1 83 ? 9.822 8.487 -2.218 1.00 95.56 83 GLU A N 1
ATOM 699 C CA . GLU A 1 83 ? 9.409 9.887 -2.053 1.00 95.56 83 GLU A CA 1
ATOM 700 C C . GLU A 1 83 ? 8.346 10.311 -3.079 1.00 95.56 83 GLU A C 1
ATOM 702 O O . GLU A 1 83 ? 7.400 11.020 -2.723 1.00 95.56 83 GLU A O 1
ATOM 707 N N . GLY A 1 84 ? 8.469 9.850 -4.328 1.00 96.56 84 GLY A N 1
ATOM 708 C CA . GLY A 1 84 ? 7.487 10.075 -5.388 1.00 96.56 84 GLY A CA 1
ATOM 709 C C . GLY A 1 84 ? 6.131 9.453 -5.062 1.00 96.56 84 GLY A C 1
ATOM 710 O O . GLY A 1 84 ? 5.122 10.157 -5.059 1.00 96.56 84 GLY A O 1
ATOM 711 N N . VAL A 1 85 ? 6.108 8.171 -4.687 1.00 97.44 85 VAL A N 1
ATOM 712 C CA . VAL A 1 85 ? 4.866 7.478 -4.297 1.00 97.44 85 VAL A CA 1
ATOM 713 C C . VAL A 1 85 ? 4.253 8.113 -3.043 1.00 97.44 85 VAL A C 1
ATOM 715 O O . VAL A 1 85 ? 3.048 8.361 -2.992 1.00 97.44 85 VAL A O 1
ATOM 718 N N . PHE A 1 86 ? 5.065 8.468 -2.039 1.00 97.00 86 PHE A N 1
ATOM 719 C CA . PHE A 1 86 ? 4.585 9.218 -0.873 1.00 97.00 86 PHE A CA 1
ATOM 720 C C . PHE A 1 86 ? 4.002 10.579 -1.249 1.00 97.00 86 PHE A C 1
ATOM 722 O O . PHE A 1 86 ? 3.092 11.058 -0.566 1.00 97.00 86 PHE A O 1
ATOM 729 N N . SER A 1 87 ? 4.509 11.208 -2.310 1.00 96.69 87 SER A N 1
ATOM 730 C CA . SER A 1 87 ? 3.956 12.454 -2.823 1.00 96.69 87 SER A CA 1
ATOM 731 C C . SER A 1 87 ? 2.577 12.266 -3.430 1.00 96.69 87 SER A C 1
ATOM 733 O O . SER A 1 87 ? 1.672 13.025 -3.087 1.00 96.69 87 SER A O 1
ATOM 735 N N . ASP A 1 88 ? 2.374 11.226 -4.231 1.00 96.81 88 ASP A N 1
ATOM 736 C CA . ASP A 1 88 ? 1.062 10.933 -4.815 1.00 96.81 88 ASP A CA 1
ATOM 737 C C . ASP A 1 88 ? 0.024 10.621 -3.733 1.00 96.81 88 ASP A C 1
ATOM 739 O O . ASP A 1 88 ? -1.112 11.100 -3.781 1.00 96.81 88 ASP A O 1
ATOM 743 N N . LEU A 1 89 ? 0.438 9.915 -2.676 1.00 97.44 89 LEU A N 1
ATOM 744 C CA . LEU A 1 89 ? -0.392 9.623 -1.503 1.00 97.44 89 LEU A CA 1
ATOM 745 C C . LEU A 1 89 ? -0.837 10.874 -0.723 1.00 97.44 89 LEU A C 1
ATOM 747 O O . LEU A 1 89 ? -1.733 10.795 0.132 1.00 97.44 89 LEU A O 1
ATOM 751 N N . ARG A 1 90 ? -0.255 12.051 -0.988 1.00 95.19 90 ARG A N 1
ATOM 752 C CA . ARG A 1 90 ? -0.744 13.318 -0.419 1.00 95.19 90 ARG A CA 1
ATOM 753 C C . ARG A 1 90 ? -2.104 13.715 -0.985 1.00 95.19 90 ARG A C 1
ATOM 755 O O . ARG A 1 90 ? -2.846 14.374 -0.263 1.00 95.19 90 ARG A O 1
ATOM 762 N N . SER A 1 91 ? -2.440 13.284 -2.204 1.00 95.44 91 SER A N 1
ATOM 763 C CA . SER A 1 91 ? -3.720 13.597 -2.858 1.00 95.44 91 SER A CA 1
ATOM 764 C C . SER A 1 91 ? -4.939 13.006 -2.135 1.00 95.44 91 SER A C 1
ATOM 766 O O . SER A 1 91 ? -6.007 13.614 -2.144 1.00 95.44 91 SER A O 1
ATOM 768 N N . LEU A 1 92 ? -4.764 11.868 -1.453 1.00 96.81 92 LEU A N 1
ATOM 769 C CA . LEU A 1 92 ? -5.804 11.190 -0.671 1.00 96.81 92 LEU A CA 1
ATOM 770 C C . LEU A 1 92 ? -6.129 11.987 0.603 1.00 96.81 92 LEU A C 1
ATOM 772 O O . LEU A 1 92 ? -5.229 12.311 1.375 1.00 96.81 92 LEU A O 1
ATOM 776 N N . LYS A 1 93 ? -7.385 12.333 0.874 1.00 96.50 93 LYS A N 1
ATOM 777 C CA . LYS A 1 93 ? -7.745 13.259 1.963 1.00 96.50 93 LYS A CA 1
ATOM 778 C C . LYS A 1 93 ? -7.973 12.543 3.293 1.00 96.50 93 LYS A C 1
ATOM 780 O O . LYS A 1 93 ? -8.585 11.480 3.355 1.00 96.50 93 LYS A O 1
ATOM 785 N N . CYS A 1 94 ? -7.527 13.157 4.390 1.00 95.62 94 CYS A N 1
ATOM 786 C CA . CYS A 1 94 ? -7.889 12.689 5.729 1.00 95.62 94 CYS A CA 1
ATOM 787 C C . CYS A 1 94 ? -9.402 12.866 5.954 1.00 95.62 94 CYS A C 1
ATOM 789 O O . CYS A 1 94 ? -9.947 13.913 5.620 1.00 95.62 94 CYS A O 1
ATOM 791 N N . GLY A 1 95 ? -10.065 11.861 6.520 1.00 92.88 95 GLY A N 1
ATOM 792 C CA . GLY A 1 95 ? -11.518 11.813 6.714 1.00 92.88 95 GLY A CA 1
ATOM 793 C C . GLY A 1 95 ? -12.284 11.172 5.554 1.00 92.88 95 GLY A C 1
ATOM 794 O O . GLY A 1 95 ? -13.365 10.642 5.784 1.00 92.88 95 GLY A O 1
ATOM 795 N N . THR A 1 96 ? -11.718 11.160 4.342 1.00 95.75 96 THR A N 1
ATOM 796 C CA . THR A 1 96 ? -12.343 10.541 3.156 1.00 95.75 96 THR A CA 1
ATOM 797 C C . THR A 1 96 ? -11.616 9.277 2.721 1.00 95.75 96 THR A C 1
ATOM 799 O O . THR A 1 96 ? -12.246 8.244 2.549 1.00 95.75 96 THR A O 1
ATOM 802 N N . ASP A 1 97 ? -10.291 9.345 2.599 1.00 97.44 97 ASP A N 1
ATOM 803 C CA . ASP A 1 97 ? -9.456 8.271 2.046 1.00 97.44 97 ASP A CA 1
ATOM 804 C C . ASP A 1 97 ? -8.483 7.689 3.078 1.00 97.44 97 ASP A C 1
ATOM 806 O O . ASP A 1 97 ? -7.864 6.644 2.872 1.00 97.44 97 ASP A O 1
ATOM 810 N N . ALA A 1 98 ? -8.284 8.408 4.180 1.00 97.50 98 ALA A N 1
ATOM 811 C CA . ALA A 1 98 ? -7.304 8.082 5.198 1.00 97.50 98 ALA A CA 1
ATOM 812 C C . ALA A 1 98 ? -7.703 8.637 6.566 1.00 97.50 98 ALA A C 1
ATOM 814 O O . ALA A 1 98 ? -8.468 9.593 6.681 1.00 97.50 98 ALA A O 1
ATOM 815 N N . VAL A 1 99 ? -7.090 8.100 7.612 1.00 97.06 99 VAL A N 1
ATOM 816 C CA . VAL A 1 99 ? -7.098 8.652 8.965 1.00 97.06 99 VAL A CA 1
ATOM 817 C C . VAL A 1 99 ? -5.710 9.171 9.319 1.00 97.06 99 VAL A C 1
ATOM 819 O O . VAL A 1 99 ? -4.688 8.651 8.863 1.00 97.06 99 VAL A O 1
ATOM 822 N N . LEU A 1 100 ? -5.671 10.227 10.128 1.00 96.75 100 LEU A N 1
ATOM 823 C CA . LEU A 1 100 ? -4.430 10.766 10.665 1.00 96.75 100 LEU A CA 1
ATOM 824 C C . LEU A 1 100 ? -4.286 10.319 12.118 1.00 96.75 100 LEU A C 1
ATOM 826 O O . LEU A 1 100 ? -4.892 10.894 13.017 1.00 96.75 100 LEU A O 1
ATOM 830 N N . GLU A 1 101 ? -3.473 9.294 12.337 1.00 96.12 101 GLU A N 1
ATOM 831 C CA . GLU A 1 101 ? -3.227 8.727 13.655 1.00 96.12 101 GLU A CA 1
ATOM 832 C C . GLU A 1 101 ? -2.150 9.516 14.392 1.00 96.12 101 GLU A C 1
ATOM 834 O O . GLU A 1 101 ? -1.019 9.688 13.919 1.00 96.12 101 GLU A O 1
ATOM 839 N N . MET A 1 102 ? -2.514 10.006 15.574 1.00 95.88 102 MET A N 1
ATOM 840 C CA . MET A 1 102 ? -1.617 10.755 16.442 1.00 95.88 102 MET A CA 1
ATOM 841 C C . MET A 1 102 ? -0.672 9.816 17.203 1.00 95.88 102 MET A C 1
ATOM 843 O O . MET A 1 102 ? -1.018 8.660 17.462 1.00 95.88 102 MET A O 1
ATOM 847 N N . PRO A 1 103 ? 0.518 10.300 17.611 1.00 95.00 103 PRO A N 1
ATOM 848 C CA . PRO A 1 103 ? 1.397 9.539 18.487 1.00 95.00 103 PRO A CA 1
ATOM 849 C C . PRO A 1 103 ? 0.645 8.999 19.705 1.00 95.00 103 PRO A C 1
ATOM 851 O O . PRO A 1 103 ? -0.180 9.701 20.287 1.00 95.00 103 PRO A O 1
ATOM 854 N N . LYS A 1 104 ? 0.979 7.771 20.118 1.00 92.00 104 LYS A N 1
ATOM 855 C CA . LYS A 1 104 ? 0.378 7.063 21.265 1.00 92.00 104 LYS A CA 1
ATOM 856 C C . LYS A 1 104 ? -1.096 6.656 21.106 1.00 92.00 104 LYS A C 1
ATOM 858 O O . LYS A 1 104 ? -1.637 6.117 22.073 1.00 92.00 104 LYS A O 1
ATOM 863 N N . SER A 1 105 ? -1.730 6.844 19.945 1.00 96.19 105 SER A N 1
ATOM 864 C CA . SER A 1 105 ? -3.061 6.272 19.712 1.00 96.19 105 SER A CA 1
ATOM 865 C C . SER A 1 105 ? -3.018 4.741 19.788 1.00 96.19 105 SER A C 1
ATOM 867 O O . SER A 1 105 ? -1.991 4.119 19.492 1.00 96.19 105 SER A O 1
ATOM 869 N N . ASP A 1 106 ? -4.122 4.117 20.196 1.00 95.88 106 ASP A N 1
ATOM 870 C CA . ASP A 1 106 ? -4.179 2.655 20.326 1.00 95.88 106 ASP A CA 1
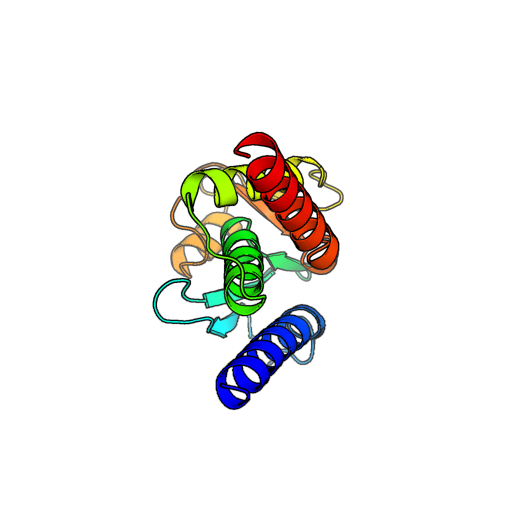ATOM 871 C C . ASP A 1 106 ? -4.012 1.960 18.979 1.00 95.88 106 ASP A C 1
ATOM 873 O O . ASP A 1 106 ? -3.339 0.932 18.895 1.00 95.88 106 ASP A O 1
ATOM 877 N N . PHE A 1 107 ? -4.527 2.574 17.912 1.00 95.50 107 PHE A N 1
ATOM 878 C CA . PHE A 1 107 ? -4.339 2.059 16.566 1.00 95.50 107 PHE A CA 1
ATOM 879 C C . PHE A 1 107 ? -2.868 2.126 16.139 1.00 95.50 107 PHE A C 1
ATOM 881 O O . PHE A 1 107 ? -2.315 1.152 15.636 1.00 95.50 107 PHE A O 1
ATOM 888 N N . LEU A 1 108 ? -2.175 3.232 16.413 1.00 94.94 108 LEU A N 1
ATOM 889 C CA . LEU A 1 108 ? -0.765 3.359 16.060 1.00 94.94 108 LEU A CA 1
ATOM 890 C C . LEU A 1 108 ? 0.128 2.410 16.874 1.00 94.94 108 LEU A C 1
ATOM 892 O O . LEU A 1 108 ? 1.047 1.798 16.324 1.00 94.94 108 LEU A O 1
ATOM 896 N N . LYS A 1 109 ? -0.162 2.238 18.171 1.00 94.44 109 LYS A N 1
ATOM 897 C CA . LYS A 1 109 ? 0.496 1.226 19.015 1.00 94.44 109 LYS A CA 1
ATOM 898 C C . LYS A 1 109 ? 0.279 -0.176 18.453 1.00 94.44 109 LYS A C 1
ATOM 900 O O . LYS A 1 109 ? 1.229 -0.954 18.391 1.00 94.44 109 LYS A O 1
ATOM 905 N N . PHE A 1 110 ? -0.943 -0.482 18.022 1.00 94.81 110 PHE A N 1
ATOM 906 C CA . PHE A 1 110 ? -1.283 -1.748 17.386 1.00 94.81 110 PHE A CA 1
ATOM 907 C C . PHE A 1 110 ? -0.472 -1.982 16.105 1.00 94.81 110 PHE A C 1
ATOM 909 O O . PHE A 1 110 ? 0.151 -3.035 15.960 1.00 94.81 110 PHE A O 1
ATOM 916 N N . LEU A 1 111 ? -0.416 -0.997 15.205 1.00 94.75 111 LEU A N 1
ATOM 917 C CA . LEU A 1 111 ? 0.340 -1.097 13.953 1.00 94.75 111 LEU A CA 1
ATOM 918 C C . LEU A 1 111 ? 1.839 -1.293 14.206 1.00 94.75 111 LEU A C 1
ATOM 920 O O . LEU A 1 111 ? 2.479 -2.111 13.545 1.00 94.75 111 LEU A O 1
ATOM 924 N N . HIS A 1 112 ? 2.397 -0.584 15.188 1.00 93.38 112 HIS A N 1
ATOM 925 C CA . HIS A 1 112 ? 3.798 -0.726 15.574 1.00 93.38 112 HIS A CA 1
ATOM 926 C C . HIS A 1 112 ? 4.092 -2.094 16.208 1.00 93.38 112 HIS A C 1
ATOM 928 O O . HIS A 1 112 ? 5.067 -2.746 15.840 1.00 93.38 112 HIS A O 1
ATOM 934 N N . LYS A 1 113 ? 3.238 -2.564 17.130 1.00 93.62 113 LYS A N 1
ATOM 935 C CA . LYS A 1 113 ? 3.359 -3.891 17.765 1.00 93.62 113 LYS A CA 1
ATOM 936 C C . LYS A 1 113 ? 3.355 -5.017 16.729 1.00 93.62 113 LYS A C 1
ATOM 938 O O . LYS A 1 113 ? 4.045 -6.012 16.907 1.00 93.62 113 LYS A O 1
ATOM 943 N N . ASN A 1 114 ? 2.608 -4.836 15.643 1.00 92.44 114 ASN A N 1
ATOM 944 C CA . ASN A 1 114 ? 2.507 -5.789 14.545 1.00 92.44 114 ASN A CA 1
ATOM 945 C C . ASN A 1 114 ? 3.448 -5.472 13.368 1.00 92.44 114 ASN A C 1
ATOM 947 O O . ASN A 1 114 ? 3.194 -5.934 12.257 1.00 92.44 114 ASN A O 1
ATOM 951 N N . SER A 1 115 ? 4.500 -4.672 13.566 1.00 90.94 115 SER A N 1
ATOM 952 C CA . SER A 1 115 ? 5.520 -4.371 12.543 1.00 90.94 115 SER A CA 1
ATOM 953 C C . SER A 1 115 ? 4.975 -3.820 11.212 1.00 90.94 115 SER A C 1
ATOM 955 O O . SER A 1 115 ? 5.655 -3.888 10.190 1.00 90.94 115 SER A O 1
ATOM 957 N N . CYS A 1 116 ? 3.767 -3.249 11.212 1.00 90.94 116 CYS A N 1
ATOM 958 C CA . CYS A 1 116 ? 3.171 -2.595 10.041 1.00 90.94 116 CYS A CA 1
ATOM 959 C C . CYS A 1 116 ? 3.759 -1.189 9.831 1.00 90.94 116 CYS A C 1
ATOM 961 O O . CYS A 1 116 ? 3.676 -0.623 8.746 1.00 90.94 116 CYS A O 1
ATOM 963 N N . LEU A 1 117 ? 4.358 -0.617 10.883 1.00 91.38 117 LEU A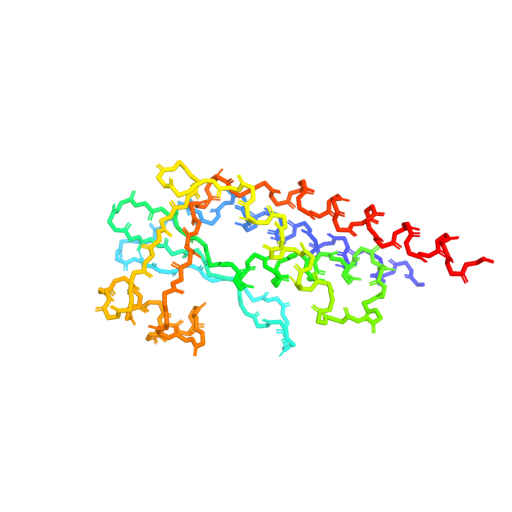 N 1
ATOM 964 C CA . LEU A 1 117 ? 5.033 0.677 10.884 1.00 91.38 117 LEU A CA 1
ATOM 965 C C . LEU A 1 117 ? 6.331 0.595 11.690 1.00 91.38 117 LEU A C 1
ATOM 967 O O . LEU A 1 117 ? 6.389 -0.074 12.720 1.00 91.38 117 LEU A O 1
ATOM 971 N N . ARG A 1 118 ? 7.356 1.336 11.254 1.00 86.81 118 ARG A N 1
ATOM 972 C CA . ARG A 1 118 ? 8.654 1.447 11.954 1.00 86.81 118 ARG A CA 1
ATOM 973 C C . ARG A 1 118 ? 8.697 2.557 13.008 1.00 86.81 118 ARG A C 1
ATOM 975 O O . ARG A 1 118 ? 9.655 2.655 13.762 1.00 86.81 118 ARG A O 1
ATOM 982 N N . THR A 1 119 ? 7.703 3.443 13.023 1.00 89.62 119 THR A N 1
ATOM 983 C CA . THR A 1 119 ? 7.675 4.624 13.892 1.00 89.62 119 THR A CA 1
ATOM 984 C C . THR A 1 119 ? 6.325 4.769 14.582 1.00 89.62 119 THR A C 1
ATOM 986 O O . THR A 1 119 ? 5.301 4.346 14.054 1.00 89.62 119 THR A O 1
ATOM 989 N N . GLN A 1 120 ? 6.335 5.409 15.752 1.00 90.38 120 GLN A N 1
ATOM 990 C CA . GLN A 1 120 ? 5.142 5.815 16.503 1.00 90.38 120 GLN A CA 1
ATOM 991 C C . GLN A 1 120 ? 4.904 7.333 16.447 1.00 90.38 120 GLN A C 1
ATOM 993 O O . GLN A 1 120 ? 4.185 7.896 17.275 1.00 90.38 120 GLN A O 1
ATOM 998 N N . LYS A 1 121 ? 5.534 8.026 15.491 1.00 93.56 121 LYS A N 1
ATOM 999 C CA . LYS A 1 121 ? 5.200 9.420 15.176 1.00 93.56 121 LYS A CA 1
ATOM 1000 C C . LYS A 1 121 ? 3.817 9.495 14.528 1.00 93.56 121 LYS A C 1
ATOM 1002 O O . LYS A 1 121 ? 3.246 8.478 14.171 1.00 93.56 121 LYS A O 1
ATOM 1007 N N . LYS A 1 122 ? 3.291 10.705 14.336 1.00 95.06 122 LYS A N 1
ATOM 1008 C CA . LYS A 1 122 ? 2.035 10.922 13.605 1.00 95.06 122 LYS A CA 1
ATOM 1009 C C . LYS A 1 122 ? 2.098 10.216 12.247 1.00 95.06 122 LYS A 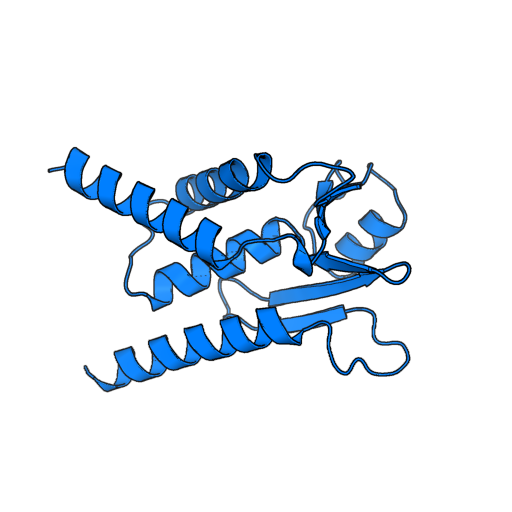C 1
ATOM 1011 O O . LYS A 1 122 ? 3.057 10.448 11.509 1.00 95.06 122 LYS A O 1
ATOM 1016 N N . GLN A 1 123 ? 1.123 9.371 11.928 1.00 96.00 123 GLN A N 1
ATOM 1017 C CA . GLN A 1 123 ? 1.080 8.619 10.672 1.00 96.00 123 GLN A CA 1
ATOM 1018 C C . GLN A 1 123 ? -0.264 8.797 9.981 1.00 96.00 123 GLN A C 1
ATOM 1020 O O . GLN A 1 123 ? -1.311 8.831 10.619 1.00 96.00 123 GLN A O 1
ATOM 1025 N N . LYS A 1 124 ? -0.223 8.891 8.655 1.00 96.50 124 LYS A N 1
ATOM 1026 C CA . LYS A 1 124 ? -1.414 8.821 7.816 1.00 96.50 124 LYS A CA 1
ATOM 1027 C C . LYS A 1 124 ? -1.614 7.363 7.409 1.00 96.50 124 LYS A C 1
ATOM 1029 O O . LYS A 1 124 ? -0.704 6.764 6.837 1.00 96.50 124 LYS A O 1
ATOM 1034 N N . VAL A 1 125 ? -2.769 6.803 7.742 1.00 97.25 125 VAL A N 1
ATOM 1035 C CA . VAL A 1 125 ? -3.135 5.410 7.458 1.00 97.25 125 VAL A CA 1
ATOM 1036 C C . VAL A 1 125 ? -4.334 5.427 6.523 1.00 97.25 125 VAL A C 1
ATOM 1038 O O . VAL A 1 125 ? -5.277 6.175 6.759 1.00 97.25 125 VAL A O 1
ATOM 1041 N N . PHE A 1 126 ? -4.295 4.652 5.448 1.00 98.38 126 PHE A N 1
ATOM 1042 C CA . PHE A 1 126 ? -5.256 4.763 4.353 1.00 98.38 126 PHE A CA 1
ATOM 1043 C C . PHE A 1 126 ? -6.358 3.724 4.503 1.00 98.38 126 PHE A C 1
ATOM 1045 O O . PHE A 1 126 ? -6.093 2.609 4.957 1.00 98.38 126 PHE A O 1
ATOM 1052 N N . PHE A 1 127 ? -7.582 4.079 4.120 1.00 98.12 127 PHE A N 1
ATOM 1053 C CA . PHE A 1 127 ? -8.649 3.100 3.971 1.00 98.12 127 PHE A CA 1
ATOM 1054 C C . PHE A 1 127 ? -8.315 2.196 2.793 1.00 98.12 127 PHE A C 1
ATOM 1056 O O . PHE A 1 127 ? -7.963 2.682 1.720 1.00 98.12 127 PHE A O 1
ATOM 1063 N N . TRP A 1 128 ? -8.435 0.886 2.993 1.00 97.75 128 TRP A N 1
ATOM 1064 C CA . TRP A 1 128 ? -8.029 -0.114 2.008 1.00 97.75 128 TRP A CA 1
ATOM 1065 C C . TRP A 1 128 ? -8.628 0.153 0.621 1.00 97.75 128 TRP A C 1
ATOM 1067 O O . TRP A 1 128 ? -7.914 0.186 -0.375 1.00 97.75 128 TRP A O 1
ATOM 1077 N N . PHE A 1 129 ? -9.934 0.423 0.568 1.00 95.69 129 PHE A N 1
ATOM 1078 C CA . PHE A 1 129 ? -10.673 0.629 -0.681 1.00 95.69 129 PHE A CA 1
ATOM 1079 C C . PHE A 1 129 ? -10.459 2.005 -1.327 1.00 95.69 129 PHE A C 1
ATOM 1081 O O . PHE A 1 129 ? -10.848 2.200 -2.474 1.00 95.69 129 PHE A O 1
ATOM 1088 N N . SER A 1 130 ? -9.850 2.957 -0.616 1.00 96.44 130 SER A N 1
ATOM 1089 C CA . SER A 1 130 ? -9.611 4.312 -1.126 1.00 96.44 130 SER A CA 1
ATOM 1090 C C . SER A 1 130 ? -8.263 4.458 -1.831 1.00 96.44 130 SER A C 1
ATOM 1092 O O . SER A 1 130 ? -7.983 5.522 -2.378 1.00 96.44 130 SER A O 1
ATOM 1094 N N . VAL A 1 131 ? -7.400 3.435 -1.810 1.00 97.44 131 VAL A N 1
ATOM 1095 C CA . VAL A 1 131 ? -6.063 3.509 -2.414 1.00 97.44 131 VAL A CA 1
ATOM 1096 C C . VAL A 1 131 ? -6.116 3.107 -3.894 1.00 97.44 131 VAL A C 1
ATOM 1098 O O . VAL A 1 131 ? -6.330 1.934 -4.203 1.00 97.44 131 VAL A O 1
ATOM 1101 N N . PRO A 1 132 ? -5.853 4.029 -4.840 1.00 96.88 132 PRO A N 1
ATOM 1102 C CA . PRO A 1 132 ? -5.883 3.721 -6.264 1.00 96.88 132 PRO A CA 1
ATOM 1103 C C . PRO A 1 132 ? -4.536 3.130 -6.712 1.00 96.88 132 PRO A C 1
ATOM 1105 O O . PRO A 1 132 ? -3.729 3.807 -7.350 1.00 96.88 132 PRO A O 1
ATOM 1108 N N . HIS A 1 133 ? -4.273 1.868 -6.361 1.00 96.94 133 HIS A N 1
ATOM 1109 C CA . HIS A 1 133 ? -2.983 1.202 -6.605 1.00 96.94 133 HIS A CA 1
ATOM 1110 C C . HIS A 1 133 ? -2.519 1.256 -8.067 1.00 96.94 133 HIS A C 1
ATOM 1112 O O . HIS A 1 133 ? -1.343 1.510 -8.326 1.00 96.94 133 HIS A O 1
ATOM 1118 N N . ASP A 1 134 ? -3.424 1.055 -9.026 1.00 95.56 134 ASP A N 1
ATOM 1119 C CA . ASP A 1 134 ? -3.069 1.110 -10.447 1.00 95.56 134 ASP A CA 1
ATOM 1120 C C . ASP A 1 134 ? -2.704 2.522 -10.897 1.00 95.56 134 ASP A C 1
ATOM 1122 O O . ASP A 1 134 ? -1.716 2.691 -11.605 1.00 95.56 134 ASP A O 1
ATOM 1126 N N . LYS A 1 135 ? -3.419 3.543 -10.409 1.00 97.00 135 LYS A N 1
ATOM 1127 C CA . LYS A 1 135 ? -3.080 4.941 -10.690 1.00 97.00 135 LYS A CA 1
ATOM 1128 C C . LYS A 1 135 ? -1.707 5.305 -10.123 1.00 97.00 135 LYS A C 1
ATOM 1130 O O . LYS A 1 135 ? -0.890 5.862 -10.841 1.00 97.00 135 LYS A O 1
ATOM 1135 N N . LEU A 1 136 ? -1.428 4.937 -8.869 1.00 97.62 136 LEU A N 1
ATOM 1136 C CA . LEU A 1 136 ? -0.121 5.177 -8.240 1.00 97.62 136 LEU A CA 1
ATOM 1137 C C . LEU A 1 136 ? 1.021 4.519 -9.026 1.00 97.62 136 LEU A C 1
ATOM 1139 O O . LEU A 1 136 ? 2.103 5.087 -9.149 1.00 97.62 136 LEU A O 1
ATOM 1143 N N . PHE A 1 137 ? 0.778 3.323 -9.567 1.00 96.88 137 PHE A N 1
ATOM 1144 C CA . PHE A 1 137 ? 1.7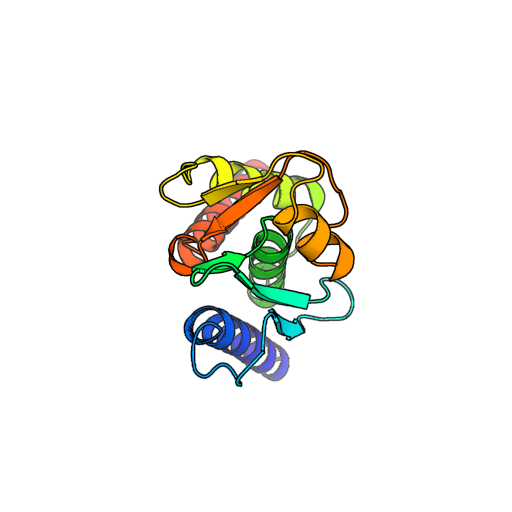32 2.642 -10.432 1.00 96.88 137 PHE A CA 1
ATOM 1145 C C . PHE A 1 137 ? 1.937 3.386 -11.761 1.00 96.88 137 PHE A C 1
ATOM 1147 O O . PHE A 1 137 ? 3.080 3.606 -12.159 1.00 96.88 137 PHE A O 1
ATOM 1154 N N . SER A 1 138 ? 0.856 3.805 -12.425 1.00 96.75 138 SER A N 1
ATOM 1155 C CA . SER A 1 138 ? 0.920 4.587 -13.666 1.00 96.75 138 SER A CA 1
ATOM 1156 C C . SER A 1 138 ? 1.655 5.916 -13.476 1.00 96.75 138 SER A C 1
ATOM 1158 O O . SER A 1 138 ? 2.548 6.223 -14.262 1.00 96.75 138 SER A O 1
ATOM 1160 N N . ASP A 1 139 ? 1.354 6.654 -12.405 1.00 96.44 139 ASP A N 1
ATOM 1161 C CA . ASP A 1 139 ? 2.008 7.926 -12.072 1.00 96.44 139 ASP A CA 1
ATOM 1162 C C . ASP A 1 139 ? 3.518 7.722 -11.811 1.00 96.44 139 ASP A C 1
ATOM 1164 O O . ASP A 1 139 ? 4.358 8.532 -12.218 1.00 96.44 139 ASP A O 1
ATOM 1168 N N . ALA A 1 140 ? 3.893 6.611 -11.164 1.00 95.88 140 ALA A N 1
ATOM 1169 C CA . ALA A 1 140 ? 5.293 6.245 -10.955 1.00 95.88 140 ALA A CA 1
ATOM 1170 C C . ALA A 1 140 ? 6.015 5.903 -12.267 1.00 95.88 140 ALA A C 1
ATOM 1172 O O . ALA A 1 140 ? 7.139 6.364 -12.473 1.00 95.88 140 ALA A O 1
ATOM 1173 N N . LEU A 1 141 ? 5.362 5.154 -13.160 1.00 94.81 141 LEU A N 1
ATOM 1174 C CA . LEU A 1 141 ? 5.900 4.796 -14.473 1.00 94.81 141 LEU A CA 1
ATOM 1175 C C . LEU A 1 141 ? 6.069 6.018 -15.379 1.00 94.81 141 LEU A C 1
ATOM 1177 O O . LEU A 1 141 ? 7.094 6.154 -16.040 1.00 94.81 141 LEU A O 1
ATOM 1181 N N . GLU A 1 142 ? 5.113 6.946 -15.368 1.00 94.69 142 GLU A N 1
ATOM 1182 C CA . GLU A 1 142 ? 5.209 8.186 -16.138 1.00 94.69 142 GLU A CA 1
ATOM 1183 C C . GLU A 1 142 ? 6.402 9.043 -15.685 1.00 94.69 142 GLU A C 1
ATOM 1185 O O . GLU A 1 142 ? 7.136 9.588 -16.512 1.00 94.69 142 GLU A O 1
ATOM 1190 N N . ARG A 1 143 ? 6.643 9.142 -14.370 1.00 93.62 143 ARG A N 1
ATOM 1191 C CA . ARG A 1 143 ? 7.818 9.850 -13.836 1.00 93.62 143 ARG A CA 1
ATOM 1192 C C . ARG A 1 143 ? 9.133 9.179 -14.206 1.00 93.62 143 ARG A C 1
ATOM 1194 O O . ARG A 1 143 ? 10.109 9.889 -14.429 1.00 93.62 143 ARG A O 1
ATOM 1201 N N . ASP A 1 144 ? 9.173 7.852 -14.215 1.00 92.56 144 ASP A N 1
ATOM 1202 C CA . ASP A 1 144 ? 10.357 7.092 -14.616 1.00 92.56 144 ASP A CA 1
ATOM 1203 C C . ASP A 1 144 ? 10.699 7.340 -16.090 1.00 92.56 144 ASP A C 1
ATOM 1205 O O . ASP A 1 144 ? 11.793 7.806 -16.400 1.00 92.56 144 ASP A O 1
ATOM 1209 N N . LEU A 1 145 ? 9.709 7.196 -16.975 1.00 91.50 145 LEU A N 1
ATOM 1210 C CA . LEU A 1 145 ? 9.837 7.474 -18.408 1.00 91.50 145 LEU A CA 1
ATOM 1211 C C . LEU A 1 145 ? 10.284 8.913 -18.695 1.00 91.50 145 LEU A C 1
ATOM 1213 O O . LEU A 1 145 ? 11.149 9.148 -19.533 1.00 91.50 145 LEU A O 1
ATOM 1217 N N . LYS A 1 146 ? 9.727 9.896 -17.977 1.00 91.69 146 LYS A N 1
ATOM 1218 C CA . LYS A 1 146 ? 10.133 11.304 -18.116 1.00 91.69 146 LYS A CA 1
ATOM 1219 C C . LYS A 1 146 ? 11.598 11.531 -17.745 1.00 91.69 146 LYS A C 1
ATOM 1221 O O . LYS A 1 146 ? 12.258 12.324 -18.407 1.00 91.69 146 LYS A O 1
ATOM 1226 N N . LYS A 1 147 ? 12.101 10.854 -16.707 1.00 87.44 147 LYS A N 1
ATOM 1227 C CA . LYS A 1 147 ? 13.514 10.940 -16.301 1.00 87.44 147 LYS A CA 1
ATOM 1228 C C . LYS A 1 147 ? 14.437 10.285 -17.320 1.00 87.44 147 LYS A C 1
ATOM 1230 O O . LYS A 1 147 ? 15.510 10.816 -17.583 1.00 87.44 147 LYS A O 1
ATOM 1235 N N . GLU A 1 148 ? 14.024 9.145 -17.869 1.00 86.31 148 GLU A N 1
ATOM 1236 C CA . GLU A 1 148 ? 14.758 8.439 -18.921 1.00 86.31 148 GLU A CA 1
ATOM 1237 C C . GLU A 1 148 ? 14.919 9.335 -20.157 1.00 86.31 148 GLU A C 1
ATOM 1239 O O . GLU A 1 148 ? 16.032 9.517 -20.638 1.00 86.31 148 GLU A O 1
ATOM 1244 N N . LEU A 1 149 ? 13.835 9.991 -20.584 1.00 87.94 149 LEU A N 1
ATOM 1245 C CA . LEU A 1 149 ? 13.839 10.929 -21.710 1.00 87.94 149 LEU A CA 1
ATOM 1246 C C . LEU A 1 149 ? 14.626 12.218 -21.441 1.00 87.94 149 LEU A C 1
ATOM 1248 O O . LEU A 1 149 ? 15.190 12.773 -22.371 1.00 87.94 149 LEU A O 1
ATOM 1252 N N . SER A 1 150 ? 14.648 12.726 -20.204 1.00 84.44 150 SER A N 1
ATOM 1253 C CA . SER A 1 150 ? 15.392 13.953 -19.870 1.00 84.44 150 SER A CA 1
ATOM 1254 C C . SER A 1 150 ? 16.893 13.735 -19.669 1.00 84.44 150 SER A C 1
ATOM 1256 O O . SER A 1 150 ? 17.644 14.705 -19.624 1.00 84.44 150 SER A O 1
ATOM 1258 N N . ASN A 1 151 ? 17.307 12.484 -19.450 1.00 70.94 151 ASN A N 1
ATOM 1259 C CA . ASN A 1 151 ? 18.706 12.092 -19.278 1.00 70.94 151 ASN A CA 1
ATOM 1260 C C . ASN A 1 151 ? 19.344 11.580 -20.587 1.00 70.94 151 ASN A C 1
ATOM 1262 O O . ASN A 1 151 ? 20.515 11.195 -20.563 1.00 70.94 151 ASN A O 1
ATOM 1266 N N . GLN A 1 152 ? 18.583 11.556 -21.687 1.00 52.44 152 GLN A N 1
ATOM 1267 C CA . GLN A 1 152 ? 19.066 11.406 -23.065 1.00 52.44 152 GLN A CA 1
ATOM 1268 C C . GLN A 1 152 ? 19.232 12.784 -23.708 1.00 52.44 152 GLN A C 1
ATOM 1270 O O . GLN A 1 152 ? 20.186 12.931 -24.501 1.00 52.44 152 GLN A O 1
#

Foldseek 3Di:
DVVLLVVLVVLLVVLVCCLVPVPDDDDDPDAWDWDALDPPLGIWIFGQDPNFTWGFLSSLLSSLVSNCVSVVDDDPDSVVLSVLLVVVVVVQDDPGFWHWDAQPDPVLVVCVVVVSDPDRHTGIMTGSVSDPSVVSNVSSVVVVVVVVVVVD

pLDDT: mean 92.51, std 7.54, range [52.44, 98.38]

Radius of gyration: 16.1 Å; chains: 1; bounding box: 34×32×44 Å